Protein AF-A0A8T8I285-F1 (afdb_monomer_lite)

Secondary structure (DSSP, 8-state):
-TTTTT-HHHHHHHHHHHHHHS-TTS-HHHHHHHHHHHHHHHHHTT-HHHHHHHHHHHHHHHTTS-TT---TT----HHHHHHHHHHHH-

Foldseek 3Di:
DCLVVLVLVVQLVVLVVVLVPCDPPHQLQVNLVSLLSNLLSCLSVVNNVSSVVSLVSSLVSQVVHPPPPDPPPDPDHPVNSVVSSVVSND

Radius of gyration: 12.64 Å; chains: 1; bounding box: 32×23×34 Å

Structure (mmCIF, N/CA/C/O backbone):
data_AF-A0A8T8I285-F1
#
_entry.id   AF-A0A8T8I285-F1
#
loop_
_atom_site.group_PDB
_atom_site.id
_atom_site.type_symbol
_atom_site.label_atom_id
_atom_site.label_alt_id
_atom_site.label_comp_id
_atom_site.label_asym_id
_atom_site.label_entity_id
_atom_site.label_seq_id
_atom_site.pdbx_PDB_ins_code
_atom_site.Cartn_x
_atom_site.Cartn_y
_atom_site.Cartn_z
_atom_site.occupancy
_atom_site.B_iso_or_equiv
_atom_site.auth_seq_id
_atom_site.auth_comp_id
_atom_site.auth_asym_id
_atom_site.auth_atom_id
_atom_site.pdbx_PDB_model_num
ATOM 1 N N . MET A 1 1 ? -2.993 -12.244 7.743 1.00 51.41 1 MET A N 1
ATOM 2 C CA . MET A 1 1 ? -2.169 -11.009 7.651 1.00 51.41 1 MET A CA 1
ATOM 3 C C . MET A 1 1 ? -2.207 -10.294 9.004 1.00 51.41 1 MET A C 1
ATOM 5 O O . MET A 1 1 ? -3.133 -10.568 9.749 1.00 51.41 1 MET A O 1
ATOM 9 N N . LEU A 1 2 ? -1.263 -9.416 9.379 1.00 57.78 2 LEU A N 1
ATOM 10 C CA . LEU A 1 2 ? -1.379 -8.652 10.648 1.00 57.78 2 LEU A CA 1
ATOM 11 C C . LEU A 1 2 ? -2.685 -7.833 10.726 1.00 57.78 2 LEU A C 1
ATOM 13 O O . LEU A 1 2 ? -3.256 -7.673 11.799 1.00 57.78 2 LEU A O 1
ATOM 17 N N . LEU A 1 3 ? -3.213 -7.447 9.560 1.00 58.78 3 LEU A N 1
ATOM 18 C CA . LEU A 1 3 ? -4.544 -6.860 9.395 1.00 58.78 3 LEU A CA 1
ATOM 19 C C . LEU A 1 3 ? -5.695 -7.815 9.785 1.00 58.78 3 LEU A C 1
ATOM 21 O O . LEU A 1 3 ? -6.686 -7.354 10.336 1.00 58.78 3 LEU A O 1
ATOM 25 N N . ASP A 1 4 ? -5.558 -9.136 9.590 1.00 59.16 4 ASP A N 1
ATOM 26 C CA . ASP A 1 4 ? -6.593 -10.128 9.963 1.00 59.16 4 ASP A CA 1
ATOM 27 C C . ASP A 1 4 ? -6.703 -10.340 11.474 1.00 59.16 4 ASP A C 1
ATOM 29 O O . ASP A 1 4 ? -7.748 -10.760 11.963 1.00 59.16 4 ASP A O 1
ATOM 33 N N . ILE A 1 5 ? -5.620 -10.095 12.221 1.00 63.62 5 ILE A N 1
ATOM 34 C CA . ILE A 1 5 ? -5.616 -10.225 13.686 1.00 63.62 5 ILE A CA 1
ATOM 35 C C . ILE A 1 5 ? -5.910 -8.894 14.395 1.00 63.62 5 ILE A C 1
ATOM 37 O O . ILE A 1 5 ? -5.854 -8.837 15.620 1.00 63.62 5 ILE A O 1
ATOM 41 N N . GLY A 1 6 ? -6.256 -7.841 13.640 1.00 63.66 6 GLY A N 1
ATOM 42 C CA . GLY A 1 6 ? -6.679 -6.542 14.172 1.00 63.66 6 GLY A CA 1
ATOM 43 C C . GLY A 1 6 ? -5.555 -5.667 14.733 1.00 63.66 6 GLY A C 1
ATOM 44 O O . GLY A 1 6 ? -5.838 -4.604 15.278 1.00 63.66 6 GLY A O 1
ATOM 45 N N . ASP A 1 7 ? -4.290 -6.072 14.592 1.00 81.19 7 ASP A N 1
ATOM 46 C CA . ASP A 1 7 ? -3.140 -5.274 15.026 1.00 81.19 7 ASP A CA 1
ATOM 47 C C . ASP A 1 7 ? -2.687 -4.329 13.903 1.00 81.19 7 ASP A C 1
ATOM 49 O O . ASP A 1 7 ? -1.650 -4.494 13.248 1.00 81.19 7 ASP A O 1
ATOM 53 N N . THR A 1 8 ? -3.545 -3.346 13.635 1.00 84.44 8 THR A N 1
ATOM 54 C CA . THR A 1 8 ? -3.361 -2.360 12.566 1.00 84.44 8 THR A CA 1
ATOM 55 C C . THR A 1 8 ? -2.185 -1.429 12.842 1.00 84.44 8 THR A C 1
ATOM 57 O O . THR A 1 8 ? -1.521 -0.999 11.902 1.00 84.44 8 THR A O 1
ATOM 60 N N . ALA A 1 9 ? -1.870 -1.168 14.113 1.00 84.50 9 ALA A N 1
ATOM 61 C CA . ALA A 1 9 ? -0.737 -0.338 14.509 1.00 84.50 9 ALA A CA 1
ATOM 62 C C . ALA A 1 9 ? 0.599 -1.001 14.138 1.00 84.50 9 ALA A C 1
ATOM 64 O O . ALA A 1 9 ? 1.417 -0.387 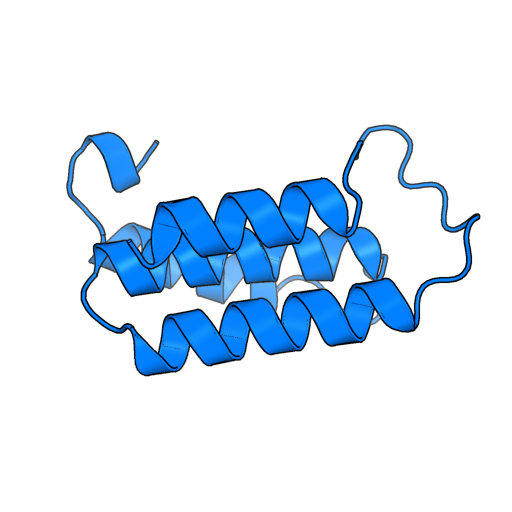13.448 1.00 84.50 9 ALA A O 1
ATOM 65 N N . SER A 1 10 ? 0.783 -2.278 14.488 1.00 85.19 10 SER A N 1
ATOM 66 C CA . SER A 1 10 ? 1.969 -3.041 14.074 1.00 85.19 10 SER A CA 1
ATOM 67 C C . SER A 1 10 ? 2.037 -3.210 12.553 1.00 85.19 10 SER A C 1
ATOM 69 O O . SER A 1 10 ? 3.121 -3.200 11.967 1.00 85.19 10 SER A O 1
ATOM 71 N N . ALA A 1 11 ? 0.886 -3.330 11.879 1.00 87.12 11 ALA A N 1
ATOM 72 C CA . ALA A 1 11 ? 0.843 -3.379 10.419 1.00 87.12 11 ALA A CA 1
ATOM 73 C C . ALA A 1 11 ? 1.353 -2.074 9.780 1.00 87.12 11 ALA A C 1
ATOM 75 O O . ALA A 1 11 ? 2.132 -2.129 8.825 1.00 87.12 11 ALA A O 1
ATOM 76 N N . VAL A 1 12 ? 0.967 -0.911 10.317 1.00 89.56 12 VAL A N 1
ATOM 77 C CA . VAL A 1 12 ? 1.471 0.400 9.872 1.00 89.56 12 VAL A CA 1
ATOM 78 C C . VAL A 1 12 ? 2.977 0.510 10.105 1.00 89.56 12 VAL A C 1
ATOM 80 O O . VAL A 1 12 ? 3.699 0.933 9.201 1.00 89.56 12 VAL A O 1
ATOM 83 N N . GLU A 1 13 ? 3.468 0.086 11.271 1.00 89.44 13 GLU A N 1
ATOM 84 C CA . GLU A 1 13 ? 4.896 0.140 11.601 1.00 89.44 13 GLU A CA 1
ATOM 85 C C . GLU A 1 13 ? 5.737 -0.723 10.649 1.00 89.44 13 GLU A C 1
ATOM 87 O O . GLU A 1 13 ? 6.688 -0.229 10.039 1.00 89.44 13 GLU A O 1
ATOM 92 N N . LEU A 1 14 ? 5.365 -1.991 10.452 1.00 88.88 14 LEU A N 1
ATOM 93 C CA . LEU A 1 14 ? 6.123 -2.909 9.596 1.00 88.88 14 LEU A CA 1
ATOM 94 C C . LEU A 1 14 ? 6.100 -2.496 8.125 1.00 88.88 14 LEU A C 1
ATOM 96 O O . LEU A 1 14 ? 7.123 -2.576 7.444 1.00 88.88 14 LEU A O 1
ATOM 100 N N . THR A 1 15 ? 4.948 -2.049 7.624 1.00 89.81 15 THR A N 1
ATOM 101 C CA . THR A 1 15 ? 4.837 -1.582 6.234 1.00 89.81 15 THR A CA 1
ATOM 102 C C . THR A 1 15 ? 5.591 -0.270 6.024 1.00 89.81 15 THR A C 1
ATOM 104 O O . THR A 1 15 ? 6.256 -0.106 4.999 1.00 89.81 15 THR A O 1
ATOM 107 N N . GLY A 1 16 ? 5.573 0.628 7.013 1.00 89.44 16 GLY A N 1
ATOM 108 C CA . GLY A 1 16 ? 6.370 1.852 7.010 1.00 89.44 16 GLY A CA 1
ATOM 109 C C . GLY A 1 16 ? 7.871 1.558 7.023 1.00 89.44 16 GLY A C 1
ATOM 110 O O . GLY A 1 16 ? 8.619 2.128 6.225 1.00 89.44 16 GLY A O 1
ATOM 111 N N . TYR A 1 17 ? 8.307 0.608 7.855 1.00 89.06 17 TYR A N 1
ATOM 112 C CA . TYR A 1 17 ? 9.692 0.141 7.883 1.00 89.06 17 TYR A CA 1
ATOM 113 C C . TYR A 1 17 ? 10.106 -0.461 6.538 1.00 89.06 17 TYR A C 1
ATOM 115 O O . TYR A 1 17 ? 11.131 -0.069 5.990 1.00 89.06 17 TYR A O 1
ATOM 123 N N . ALA A 1 18 ? 9.286 -1.335 5.947 1.00 88.31 18 ALA A N 1
ATOM 124 C CA . ALA A 1 18 ? 9.564 -1.922 4.637 1.00 88.31 18 ALA A CA 1
ATOM 125 C C . ALA A 1 18 ? 9.710 -0.855 3.536 1.00 88.31 18 ALA A C 1
ATOM 127 O O . ALA A 1 18 ? 10.640 -0.930 2.732 1.00 88.31 18 ALA A O 1
ATOM 128 N N . CYS A 1 19 ? 8.853 0.175 3.536 1.00 87.81 19 CYS A N 1
ATOM 129 C CA . CYS A 1 19 ? 8.977 1.316 2.622 1.00 87.81 19 CYS A CA 1
ATOM 130 C C . CYS A 1 19 ? 10.271 2.115 2.851 1.00 87.81 19 CYS A C 1
ATOM 132 O O . CYS A 1 19 ? 10.870 2.598 1.893 1.00 87.81 19 CYS A O 1
ATOM 134 N N . GLY A 1 20 ? 10.703 2.273 4.107 1.00 87.19 20 GLY A N 1
ATOM 135 C CA . GLY A 1 20 ? 11.933 2.990 4.459 1.00 87.19 20 GLY A CA 1
ATOM 136 C C . GLY A 1 20 ? 13.216 2.201 4.181 1.00 87.19 20 GLY A C 1
ATOM 137 O O . GLY A 1 20 ? 14.235 2.788 3.821 1.00 87.19 20 GLY A O 1
ATOM 138 N N . SER A 1 21 ? 13.172 0.876 4.328 1.00 85.81 21 SER A N 1
ATOM 139 C CA . SER A 1 21 ? 14.293 -0.033 4.067 1.00 85.81 21 SER A CA 1
ATOM 140 C C . SER A 1 21 ? 14.475 -0.353 2.589 1.00 85.81 21 SER A C 1
ATOM 142 O O . SER A 1 21 ? 15.576 -0.728 2.184 1.00 85.81 21 SER A O 1
ATOM 144 N N . ALA A 1 22 ? 13.426 -0.206 1.778 1.00 81.50 22 ALA A N 1
ATOM 145 C CA . ALA A 1 22 ? 13.531 -0.293 0.333 1.00 81.50 22 ALA A CA 1
ATOM 146 C C . ALA A 1 22 ? 14.424 0.858 -0.171 1.00 81.50 22 ALA A C 1
ATOM 148 O O . ALA A 1 22 ? 14.023 2.018 -0.263 1.00 81.50 22 ALA A O 1
ATOM 149 N N . GLY A 1 23 ? 15.693 0.535 -0.430 1.00 70.38 23 GLY A N 1
ATOM 150 C CA . GLY A 1 23 ? 16.709 1.497 -0.847 1.00 70.38 23 GLY A CA 1
ATOM 151 C C . GLY A 1 23 ? 16.400 2.136 -2.203 1.00 70.38 23 GLY A C 1
ATOM 152 O O . GLY A 1 23 ? 15.525 1.681 -2.939 1.00 70.38 23 GLY A O 1
ATOM 153 N N . LYS A 1 24 ? 17.172 3.170 -2.566 1.00 68.75 24 LYS A N 1
ATOM 154 C CA . LYS A 1 24 ? 17.009 3.937 -3.820 1.00 68.75 24 LYS A CA 1
ATOM 155 C C . LYS A 1 24 ? 17.111 3.098 -5.104 1.00 68.75 24 LYS A C 1
ATOM 157 O O . LYS A 1 24 ? 16.675 3.567 -6.145 1.00 68.75 24 LYS A O 1
ATOM 162 N N . GLU A 1 25 ? 17.691 1.903 -5.025 1.00 69.69 25 GLU A N 1
ATOM 163 C CA . GLU A 1 25 ? 17.849 0.962 -6.144 1.00 69.69 25 GLU A CA 1
ATOM 164 C C . GLU A 1 25 ? 16.682 -0.030 -6.269 1.00 69.69 25 GLU A C 1
ATOM 166 O O . GLU A 1 25 ? 16.685 -0.881 -7.154 1.00 69.69 25 GLU A O 1
ATOM 171 N N . SER A 1 26 ? 15.683 0.049 -5.383 1.00 76.75 26 SER A N 1
ATOM 172 C CA . SER A 1 26 ? 14.507 -0.817 -5.467 1.00 76.75 26 SER A CA 1
ATOM 173 C C . SER A 1 26 ? 13.707 -0.484 -6.731 1.00 76.75 26 SER A C 1
ATOM 175 O O . SER A 1 26 ? 13.459 0.702 -6.970 1.00 76.75 26 SER A O 1
ATOM 177 N N . PRO A 1 27 ? 13.241 -1.491 -7.495 1.00 84.06 27 PRO A N 1
ATOM 178 C CA . PRO A 1 27 ? 12.399 -1.258 -8.663 1.00 84.06 27 PRO A CA 1
ATOM 179 C C . PRO A 1 27 ? 11.197 -0.385 -8.307 1.00 84.06 27 PRO A C 1
ATOM 181 O O . PRO A 1 27 ? 10.560 -0.590 -7.263 1.00 84.06 27 PRO A O 1
ATOM 184 N N . ALA A 1 28 ? 10.855 0.568 -9.175 1.00 84.81 28 ALA A N 1
ATOM 185 C CA . ALA A 1 28 ? 9.772 1.514 -8.899 1.00 84.81 28 ALA A CA 1
ATOM 186 C C . ALA A 1 28 ? 8.439 0.785 -8.666 1.00 84.81 28 ALA A C 1
ATOM 188 O O . ALA A 1 28 ? 7.638 1.199 -7.824 1.00 84.81 28 ALA A O 1
ATOM 189 N N . LEU A 1 29 ? 8.243 -0.344 -9.355 1.00 86.38 29 LEU A N 1
ATOM 190 C CA . LEU A 1 29 ? 7.076 -1.204 -9.197 1.00 86.38 29 LEU A CA 1
ATOM 191 C C . LEU A 1 29 ? 6.994 -1.862 -7.808 1.00 86.38 29 LEU A C 1
ATOM 193 O O . LEU A 1 29 ? 5.917 -1.903 -7.214 1.00 86.38 29 LEU A O 1
ATOM 197 N N . LEU A 1 30 ? 8.124 -2.322 -7.258 1.00 86.44 30 LEU A N 1
ATOM 198 C CA . LEU A 1 30 ? 8.177 -2.897 -5.909 1.00 86.44 30 LEU A CA 1
ATOM 199 C C . LEU A 1 30 ? 7.871 -1.832 -4.851 1.00 86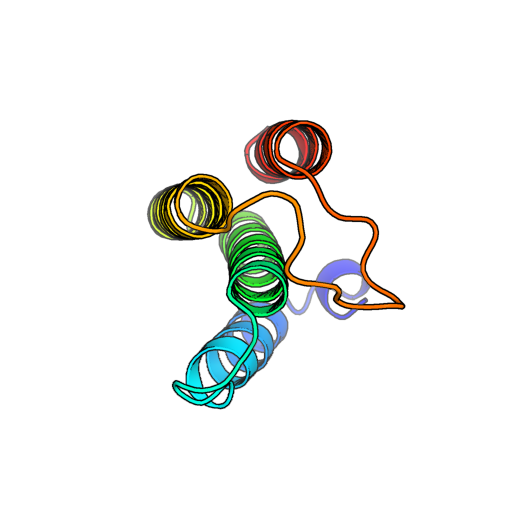.44 30 LEU A C 1
ATOM 201 O O . LEU A 1 30 ? 7.096 -2.077 -3.929 1.00 86.44 30 LEU A O 1
ATOM 205 N N . MET A 1 31 ? 8.436 -0.634 -5.010 1.00 90.00 31 MET A N 1
ATOM 206 C CA . MET A 1 31 ? 8.153 0.482 -4.109 1.00 90.00 31 MET A CA 1
ATOM 207 C C . MET A 1 31 ? 6.678 0.904 -4.173 1.00 90.00 31 MET A C 1
ATOM 209 O O . MET A 1 31 ? 6.067 1.165 -3.139 1.00 90.00 31 MET A O 1
ATOM 213 N N . ALA A 1 32 ? 6.079 0.934 -5.367 1.00 90.62 32 ALA A N 1
ATOM 214 C CA . ALA A 1 32 ? 4.654 1.213 -5.519 1.00 90.62 32 ALA A CA 1
ATOM 215 C C . ALA A 1 32 ? 3.781 0.172 -4.801 1.00 90.62 32 ALA A C 1
ATOM 217 O O . ALA A 1 32 ? 2.814 0.537 -4.134 1.00 90.62 32 ALA A O 1
ATOM 218 N N . TRP A 1 33 ? 4.143 -1.108 -4.891 1.00 90.75 33 TRP A N 1
ATOM 219 C CA . TRP A 1 33 ? 3.440 -2.183 -4.192 1.00 90.75 33 TRP A CA 1
ATOM 220 C C . TRP A 1 33 ? 3.556 -2.064 -2.663 1.00 90.75 33 TRP A C 1
ATOM 222 O O . TRP A 1 33 ? 2.550 -2.166 -1.961 1.00 90.75 33 TRP A O 1
ATOM 232 N N . LEU A 1 34 ? 4.752 -1.767 -2.141 1.00 91.81 34 LEU A N 1
ATOM 233 C CA . LEU A 1 34 ? 4.970 -1.546 -0.705 1.00 91.81 34 LEU A CA 1
ATOM 234 C C . LEU A 1 34 ? 4.166 -0.350 -0.175 1.00 91.81 34 LEU A C 1
ATOM 236 O O . LEU A 1 34 ? 3.522 -0.453 0.869 1.00 91.81 34 LEU A O 1
ATOM 240 N N . LEU A 1 35 ? 4.157 0.764 -0.914 1.00 92.94 35 LEU A N 1
ATOM 241 C CA . LEU A 1 35 ? 3.381 1.953 -0.555 1.00 92.94 35 LEU A CA 1
ATOM 242 C C . LEU A 1 35 ? 1.874 1.686 -0.553 1.00 92.94 35 LEU A C 1
ATOM 244 O O . LEU A 1 35 ? 1.173 2.198 0.316 1.00 92.94 35 LEU A O 1
ATOM 248 N N . ALA A 1 36 ? 1.376 0.874 -1.487 1.00 92.50 36 ALA A N 1
ATOM 249 C CA . ALA A 1 36 ? -0.027 0.476 -1.512 1.00 92.50 36 ALA A CA 1
ATOM 250 C C . ALA A 1 36 ? -0.403 -0.372 -0.281 1.00 92.50 36 ALA A C 1
ATOM 252 O O . ALA A 1 36 ? -1.412 -0.091 0.365 1.00 92.50 36 ALA A O 1
ATOM 253 N N . GLY A 1 37 ? 0.452 -1.323 0.116 1.00 91.31 37 GLY A N 1
ATOM 254 C CA . GLY A 1 37 ? 0.263 -2.099 1.349 1.00 91.31 37 GLY A CA 1
ATOM 255 C C . GLY A 1 37 ? 0.330 -1.246 2.621 1.00 91.31 37 GLY A C 1
ATOM 256 O O . GLY A 1 37 ? -0.441 -1.459 3.555 1.00 91.31 37 GLY A O 1
ATOM 257 N N . HIS A 1 38 ? 1.198 -0.232 2.648 1.00 93.19 38 HIS A N 1
ATOM 258 C CA . HIS A 1 38 ? 1.223 0.746 3.737 1.00 93.19 38 HIS A CA 1
ATOM 259 C C . HIS A 1 38 ? -0.056 1.592 3.784 1.00 93.19 38 HIS A C 1
ATOM 261 O O . HIS A 1 38 ? -0.616 1.809 4.857 1.00 93.19 38 HIS A O 1
ATOM 267 N N . GLY A 1 39 ? -0.560 2.018 2.622 1.00 93.06 39 GLY A N 1
ATOM 268 C CA . GLY A 1 39 ? -1.832 2.727 2.505 1.00 93.06 39 GLY A CA 1
ATOM 269 C C . GLY A 1 39 ? -3.014 1.911 3.031 1.00 93.06 39 GLY A C 1
ATOM 270 O O . GLY A 1 39 ? -3.852 2.451 3.752 1.00 93.06 39 GLY A O 1
ATOM 271 N N . GLU A 1 40 ? -3.067 0.612 2.736 1.00 91.75 40 GLU A N 1
ATOM 272 C CA . GLU A 1 40 ? -4.077 -0.293 3.298 1.00 91.75 40 GLU A CA 1
ATOM 273 C C . GLU A 1 40 ? -3.981 -0.385 4.827 1.00 91.75 40 GLU A C 1
ATOM 275 O O . GLU A 1 40 ? -4.993 -0.249 5.515 1.00 91.75 40 GLU A O 1
ATOM 280 N N . ALA A 1 41 ? -2.771 -0.540 5.373 1.00 91.06 41 ALA A N 1
ATOM 281 C CA . ALA A 1 41 ? -2.574 -0.591 6.820 1.00 91.06 41 ALA A CA 1
ATOM 282 C C . ALA A 1 41 ? -2.995 0.714 7.517 1.00 91.06 41 ALA A C 1
ATOM 284 O O . ALA A 1 41 ? -3.645 0.672 8.561 1.00 91.06 41 ALA A O 1
ATOM 285 N N . LEU A 1 42 ? -2.684 1.870 6.920 1.00 92.38 42 LEU A N 1
ATOM 286 C CA . LEU A 1 42 ? -3.109 3.182 7.418 1.00 92.38 42 LEU A CA 1
ATOM 287 C C . LEU A 1 42 ? -4.632 3.332 7.406 1.00 92.38 42 LEU A C 1
ATOM 289 O O . LEU A 1 42 ? -5.203 3.799 8.390 1.00 92.38 42 LEU A O 1
ATOM 293 N N . ALA A 1 43 ? -5.296 2.884 6.335 1.00 91.88 43 ALA A N 1
ATOM 294 C CA . ALA A 1 43 ? -6.754 2.911 6.256 1.00 91.88 43 ALA A CA 1
ATOM 295 C C . ALA A 1 43 ? -7.397 2.027 7.331 1.00 91.88 43 ALA A C 1
ATOM 297 O O . ALA A 1 43 ? -8.316 2.474 8.018 1.00 91.88 43 ALA A O 1
ATOM 298 N N . ALA A 1 44 ? -6.873 0.812 7.527 1.00 89.31 44 ALA A N 1
ATOM 299 C CA . ALA A 1 44 ? -7.325 -0.093 8.580 1.00 89.31 44 ALA A CA 1
ATOM 300 C C . ALA A 1 44 ? -7.102 0.497 9.986 1.00 89.31 44 ALA A C 1
ATOM 302 O O . ALA A 1 44 ? -7.922 0.293 10.877 1.00 89.31 44 ALA A O 1
ATOM 303 N N . ASN A 1 45 ? -6.034 1.278 10.173 1.00 91.12 45 ASN A N 1
ATOM 304 C CA . ASN A 1 45 ? -5.741 1.992 11.416 1.00 91.12 45 ASN A CA 1
ATOM 305 C C . ASN A 1 45 ? -6.542 3.304 11.591 1.00 91.12 45 ASN A C 1
ATOM 307 O O . ASN A 1 45 ? -6.370 4.001 12.589 1.00 91.12 45 ASN A O 1
ATOM 311 N N . GLY A 1 46 ? -7.407 3.661 10.634 1.00 91.44 46 GLY A N 1
ATOM 312 C CA . GLY A 1 46 ? -8.266 4.849 10.680 1.00 91.44 46 GLY A CA 1
ATOM 313 C C . GLY A 1 46 ? -7.649 6.136 10.118 1.00 91.44 46 GLY A C 1
ATOM 314 O O . GLY A 1 46 ? -8.338 7.155 10.058 1.00 91.44 46 GLY A O 1
ATOM 315 N N . ASP A 1 47 ? -6.397 6.110 9.654 1.00 92.25 47 ASP A N 1
ATOM 316 C CA . ASP A 1 47 ? -5.718 7.271 9.067 1.00 92.25 47 ASP A CA 1
ATOM 317 C C . ASP A 1 47 ? -5.953 7.337 7.549 1.00 92.25 47 ASP A C 1
ATOM 319 O O . ASP A 1 47 ? -5.115 6.970 6.716 1.00 92.25 47 ASP A O 1
ATOM 323 N N . ARG A 1 48 ? -7.162 7.774 7.181 1.00 92.75 48 ARG A N 1
ATOM 324 C CA . ARG A 1 48 ? -7.601 7.858 5.779 1.00 92.75 48 ARG A CA 1
ATOM 325 C C . ARG A 1 48 ? -6.789 8.862 4.957 1.00 92.75 48 ARG A C 1
ATOM 327 O O . ARG A 1 48 ? -6.561 8.616 3.773 1.00 92.75 48 ARG A O 1
ATOM 334 N N . ASP A 1 49 ? -6.330 9.953 5.565 1.00 94.19 49 ASP A N 1
ATOM 335 C CA . ASP A 1 49 ? -5.569 10.990 4.864 1.00 94.19 49 ASP A CA 1
ATOM 336 C C . ASP A 1 49 ? -4.155 10.507 4.530 1.00 94.19 49 ASP A C 1
ATOM 338 O O . ASP A 1 49 ? -3.694 10.679 3.395 1.00 94.19 49 ASP A O 1
ATOM 342 N N . ALA A 1 50 ? -3.470 9.860 5.480 1.00 92.88 50 ALA A N 1
ATOM 343 C CA . ALA A 1 50 ? -2.168 9.255 5.215 1.00 92.88 50 ALA A CA 1
ATOM 344 C C . ALA A 1 50 ? -2.289 8.080 4.232 1.00 92.88 50 ALA A C 1
ATOM 346 O O . ALA A 1 50 ? -1.440 7.918 3.351 1.00 92.88 50 ALA A O 1
ATOM 347 N N . SER A 1 51 ? -3.369 7.296 4.331 1.00 94.56 51 SER A N 1
ATOM 348 C CA . SER A 1 51 ? -3.667 6.226 3.378 1.00 94.56 51 SER A CA 1
ATOM 349 C C . SER A 1 51 ? -3.797 6.752 1.947 1.00 94.56 51 SER A C 1
ATOM 351 O O . SER A 1 51 ? -3.114 6.265 1.042 1.00 94.56 51 SER A O 1
ATOM 353 N N . ALA A 1 52 ? -4.611 7.793 1.735 1.00 93.62 52 ALA A N 1
ATOM 354 C CA . ALA A 1 52 ? -4.788 8.405 0.421 1.00 93.62 52 ALA A CA 1
ATOM 355 C C . ALA A 1 52 ? -3.453 8.898 -0.160 1.00 93.62 52 ALA A C 1
ATOM 357 O O . ALA A 1 52 ? -3.131 8.588 -1.308 1.00 93.62 52 ALA A O 1
ATOM 358 N N . GLN A 1 53 ? -2.633 9.569 0.655 1.00 95.25 53 GLN A N 1
ATOM 359 C CA . GLN A 1 53 ? -1.302 10.027 0.248 1.00 95.25 53 GLN A CA 1
ATOM 360 C C . GLN A 1 53 ? -0.365 8.872 -0.132 1.00 95.25 53 GLN A C 1
ATOM 362 O O . GLN A 1 53 ? 0.409 8.993 -1.085 1.00 95.25 53 GLN A O 1
ATOM 367 N N . ALA A 1 54 ? -0.413 7.749 0.588 1.00 93.62 54 ALA A N 1
ATOM 368 C CA . ALA A 1 54 ? 0.391 6.571 0.271 1.00 93.62 54 ALA A CA 1
ATOM 369 C C . ALA A 1 54 ? 0.001 5.971 -1.093 1.00 93.62 54 ALA A C 1
ATOM 371 O O . ALA A 1 54 ? 0.880 5.705 -1.919 1.00 93.62 54 ALA A O 1
ATOM 372 N N . PHE A 1 55 ? -1.302 5.849 -1.373 1.00 92.19 55 PHE A N 1
ATOM 373 C CA . PHE A 1 55 ? -1.802 5.391 -2.673 1.00 92.19 55 PHE A CA 1
ATOM 374 C C . PHE A 1 55 ? -1.450 6.352 -3.819 1.00 92.19 55 PHE A C 1
ATOM 376 O O . PHE A 1 55 ? -1.051 5.899 -4.894 1.00 92.19 55 PHE A O 1
ATOM 383 N N . ASP A 1 56 ? -1.525 7.665 -3.595 1.00 93.81 56 ASP A N 1
ATOM 384 C CA . ASP A 1 56 ? -1.156 8.662 -4.607 1.00 93.81 56 ASP A CA 1
ATOM 385 C C . ASP A 1 56 ? 0.346 8.595 -4.938 1.00 93.81 56 ASP A C 1
ATOM 387 O O . ASP A 1 56 ? 0.748 8.667 -6.105 1.00 93.81 56 ASP A O 1
ATOM 391 N N . ARG A 1 57 ? 1.196 8.375 -3.924 1.00 92.62 57 ARG A N 1
ATOM 392 C CA . ARG A 1 57 ? 2.637 8.143 -4.119 1.00 92.62 57 ARG A CA 1
ATOM 393 C C . ARG A 1 57 ? 2.902 6.853 -4.893 1.00 92.62 57 ARG A C 1
ATOM 395 O O . ARG A 1 57 ? 3.736 6.873 -5.799 1.00 92.62 57 ARG A O 1
ATOM 402 N N . ALA A 1 58 ? 2.198 5.765 -4.573 1.00 91.25 58 ALA A N 1
ATOM 403 C CA . ALA A 1 58 ? 2.301 4.504 -5.306 1.00 91.25 58 ALA A CA 1
ATOM 404 C C . ALA A 1 58 ? 1.962 4.699 -6.793 1.00 91.25 58 AL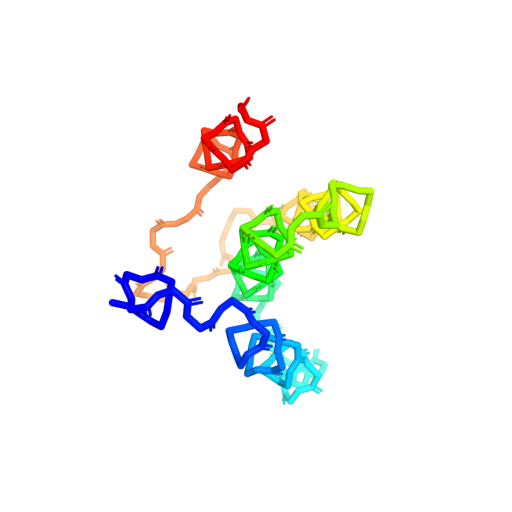A A C 1
ATOM 406 O O . ALA A 1 58 ? 2.745 4.313 -7.662 1.00 91.25 58 ALA A O 1
ATOM 407 N N . LEU A 1 59 ? 0.858 5.390 -7.093 1.00 90.56 59 LEU A N 1
ATOM 408 C CA . LEU A 1 59 ? 0.438 5.679 -8.465 1.00 90.56 59 LEU A CA 1
ATOM 409 C C . LEU A 1 59 ? 1.474 6.528 -9.213 1.00 90.56 59 LEU A C 1
ATOM 411 O O . LEU A 1 59 ? 1.818 6.233 -10.360 1.00 90.56 59 LEU A O 1
ATOM 415 N N . GLY A 1 60 ? 2.019 7.550 -8.549 1.00 90.06 60 GLY A N 1
ATOM 416 C CA . GLY A 1 60 ? 3.060 8.407 -9.111 1.00 90.06 60 GLY A CA 1
ATOM 417 C C . GLY A 1 60 ? 4.357 7.664 -9.451 1.00 90.06 60 GLY A C 1
ATOM 418 O O . GLY A 1 60 ? 5.042 8.058 -10.396 1.00 90.06 60 GLY A O 1
ATOM 419 N N . LEU A 1 61 ? 4.698 6.597 -8.720 1.00 87.00 61 LEU A N 1
ATOM 420 C CA . LEU A 1 61 ? 5.841 5.735 -9.042 1.00 87.00 61 LEU A CA 1
ATOM 421 C C . LEU A 1 61 ? 5.546 4.815 -10.226 1.00 87.00 61 LEU A C 1
ATOM 423 O O . LEU A 1 61 ? 6.376 4.708 -11.125 1.00 87.00 61 LEU A O 1
ATOM 427 N N . MET A 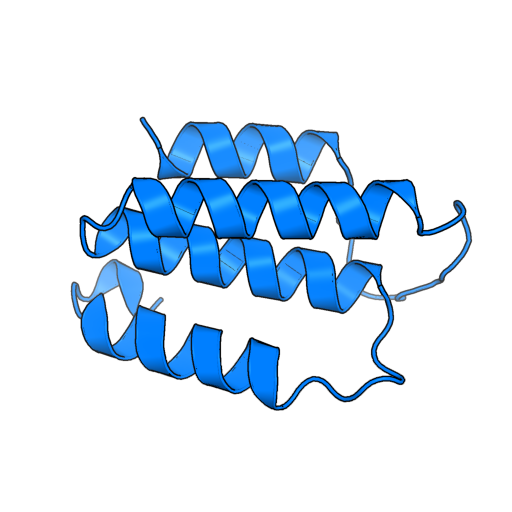1 62 ? 4.351 4.221 -10.281 1.00 82.81 62 MET A N 1
ATOM 428 C CA . MET A 1 62 ? 3.956 3.364 -11.406 1.00 82.81 62 MET A CA 1
ATOM 429 C C . MET A 1 62 ? 3.891 4.131 -12.725 1.00 82.81 62 MET A C 1
ATOM 431 O O . MET A 1 62 ? 4.314 3.6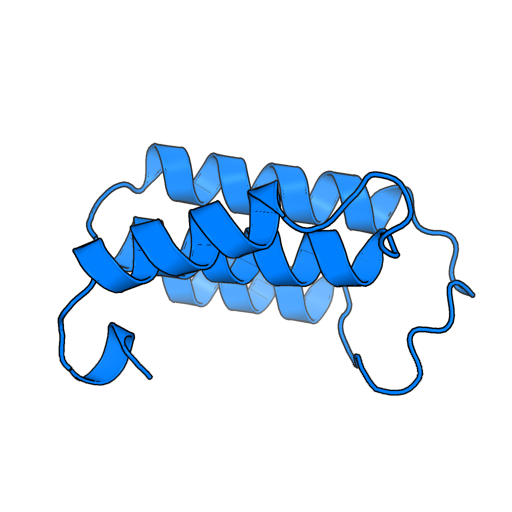16 -13.751 1.00 82.81 62 MET A O 1
ATOM 435 N N . ALA A 1 63 ? 3.405 5.375 -12.712 1.00 82.44 63 ALA A N 1
ATOM 436 C CA . ALA A 1 63 ? 3.348 6.215 -13.909 1.00 82.44 63 ALA A CA 1
ATOM 437 C C . ALA A 1 63 ? 4.737 6.585 -14.465 1.00 82.44 63 ALA A C 1
ATOM 439 O O . ALA A 1 63 ? 4.861 6.925 -15.639 1.00 82.44 63 ALA A O 1
ATOM 440 N N . LYS A 1 64 ? 5.780 6.537 -13.626 1.00 79.06 64 LYS A N 1
ATOM 441 C CA . LYS A 1 64 ? 7.172 6.827 -14.005 1.00 79.06 64 LYS A CA 1
ATOM 442 C C . LYS A 1 64 ? 7.957 5.578 -14.407 1.00 79.06 64 LYS A C 1
ATOM 444 O O . LYS A 1 64 ? 9.064 5.714 -14.919 1.00 79.06 64 LYS A O 1
ATOM 449 N N . CYS A 1 65 ? 7.402 4.393 -14.171 1.00 70.81 65 CYS A N 1
ATOM 450 C CA . CYS A 1 65 ? 8.009 3.120 -14.517 1.00 70.81 65 CYS A CA 1
ATOM 451 C C . CYS A 1 65 ? 7.642 2.773 -15.975 1.00 70.81 65 CYS A C 1
ATOM 453 O O . CYS A 1 65 ? 6.461 2.559 -16.268 1.00 70.81 65 CYS A O 1
ATOM 455 N N . PRO A 1 66 ? 8.597 2.767 -16.925 1.00 61.81 66 PRO A N 1
ATOM 456 C CA . PRO A 1 66 ? 8.316 2.339 -18.290 1.00 61.81 66 PRO A CA 1
ATOM 457 C C . PRO A 1 66 ? 7.920 0.858 -18.300 1.00 61.81 66 PRO A C 1
ATOM 459 O O . PRO A 1 66 ? 8.477 0.056 -17.552 1.00 61.81 66 PRO A O 1
ATOM 462 N N . ALA A 1 67 ? 6.970 0.491 -19.164 1.00 56.44 67 ALA A N 1
ATOM 463 C CA . ALA A 1 67 ? 6.590 -0.902 -19.381 1.00 56.44 67 ALA A CA 1
ATOM 464 C C . ALA A 1 67 ? 7.835 -1.704 -19.809 1.00 56.44 67 ALA A C 1
ATOM 466 O O . ALA A 1 67 ? 8.283 -1.580 -20.948 1.00 56.44 67 ALA A O 1
ATOM 467 N N . GLY A 1 68 ? 8.438 -2.448 -18.877 1.00 53.88 68 GLY A N 1
ATOM 468 C CA . GLY A 1 68 ? 9.705 -3.152 -19.095 1.00 53.88 68 GLY A CA 1
ATOM 469 C C . GLY A 1 68 ? 10.670 -3.197 -17.903 1.00 53.88 68 GLY A C 1
ATOM 470 O O . GLY A 1 68 ? 11.709 -3.841 -18.022 1.00 53.88 68 GLY A O 1
ATOM 471 N N . GLU A 1 69 ? 10.374 -2.557 -16.763 1.00 58.50 69 GLU A N 1
ATOM 472 C CA . GLU A 1 69 ? 11.092 -2.850 -15.511 1.00 58.50 69 GLU A CA 1
ATOM 473 C C . GLU A 1 69 ? 10.615 -4.217 -14.983 1.00 58.50 69 GLU A C 1
ATOM 475 O O . GLU A 1 69 ? 9.642 -4.320 -14.236 1.00 58.50 69 GLU A O 1
ATOM 480 N N . ASP A 1 70 ? 11.252 -5.284 -15.471 1.00 56.72 70 ASP A N 1
ATOM 481 C CA . ASP A 1 70 ? 10.906 -6.662 -15.127 1.00 56.72 70 ASP A CA 1
ATOM 482 C C . ASP A 1 70 ? 11.171 -6.911 -13.638 1.00 56.72 70 ASP A C 1
ATOM 484 O O . ASP A 1 70 ? 12.307 -7.085 -13.191 1.00 56.72 70 ASP A O 1
ATOM 488 N N . VAL A 1 71 ? 10.094 -6.965 -12.858 1.00 64.38 71 VAL A N 1
ATOM 489 C CA . VAL A 1 71 ? 10.094 -7.599 -11.543 1.00 64.38 71 VAL A CA 1
ATOM 490 C C . VAL A 1 71 ? 9.466 -8.979 -11.747 1.00 64.38 71 VAL A C 1
ATOM 492 O O . VAL A 1 71 ? 8.239 -9.083 -11.708 1.00 64.38 71 VAL A O 1
ATOM 495 N N . PRO A 1 72 ? 10.258 -10.047 -11.980 1.00 62.62 72 PRO A N 1
ATOM 496 C CA . PRO A 1 72 ? 9.777 -11.332 -12.516 1.00 62.62 72 PRO A CA 1
ATOM 497 C C . PRO A 1 72 ? 8.763 -12.101 -11.644 1.00 62.62 72 PRO A C 1
ATOM 499 O O . PRO A 1 72 ? 8.350 -13.198 -12.004 1.00 62.62 72 PRO A O 1
ATOM 502 N N . TYR A 1 73 ? 8.323 -11.534 -10.521 1.00 67.50 73 TYR A N 1
ATOM 503 C CA . TYR A 1 73 ? 7.354 -12.131 -9.602 1.00 67.50 73 TYR A CA 1
ATOM 504 C C . TYR A 1 73 ? 6.247 -11.164 -9.153 1.00 67.50 73 TYR A C 1
ATOM 506 O O . TYR A 1 73 ? 5.440 -11.524 -8.299 1.00 67.50 73 TYR A O 1
ATOM 514 N N . LEU A 1 74 ? 6.188 -9.945 -9.706 1.00 71.38 74 LEU A N 1
ATOM 515 C CA . LEU A 1 74 ? 5.229 -8.921 -9.294 1.00 71.38 74 LEU A CA 1
ATOM 516 C C . LEU A 1 74 ? 4.259 -8.600 -10.436 1.00 71.38 74 LEU A C 1
ATOM 518 O O . LEU A 1 74 ? 4.511 -7.734 -11.270 1.00 71.38 74 LEU A O 1
ATOM 522 N N . VAL A 1 75 ? 3.120 -9.296 -10.451 1.00 73.06 75 VAL A N 1
ATOM 523 C CA . VAL A 1 75 ? 1.988 -8.963 -11.328 1.00 73.06 75 VAL A CA 1
ATOM 524 C C . VAL A 1 75 ? 1.212 -7.819 -10.681 1.00 73.06 75 VAL A C 1
ATOM 526 O O . VAL A 1 75 ? 0.273 -8.033 -9.917 1.00 73.06 75 VAL A O 1
ATOM 529 N N . PHE A 1 76 ? 1.659 -6.594 -10.938 1.00 79.06 76 PHE A N 1
ATOM 530 C CA . PHE A 1 76 ? 1.081 -5.386 -10.362 1.00 79.06 76 PHE A CA 1
ATOM 531 C C . PHE A 1 76 ? 0.974 -4.300 -11.430 1.00 79.06 76 PHE A C 1
ATOM 533 O O . PHE A 1 76 ? 1.949 -3.981 -12.101 1.00 79.06 76 PHE A O 1
ATOM 540 N N . ASP A 1 77 ? -0.221 -3.737 -11.606 1.00 81.50 77 ASP A N 1
ATOM 541 C CA . ASP A 1 77 ? -0.489 -2.681 -12.584 1.00 81.50 77 ASP A CA 1
ATOM 542 C C . ASP A 1 77 ? -1.398 -1.592 -11.985 1.00 81.50 77 ASP A C 1
ATOM 544 O O . ASP A 1 77 ? -1.876 -1.689 -10.850 1.00 81.50 77 ASP A O 1
ATOM 548 N N . GLN A 1 78 ? -1.628 -0.52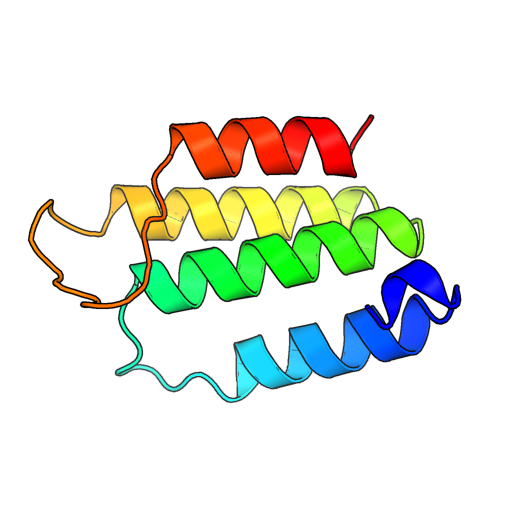1 -12.747 1.00 82.94 78 GLN A N 1
ATOM 549 C CA . GLN A 1 78 ? -2.439 0.609 -12.288 1.00 82.94 78 GLN A CA 1
ATOM 550 C C . GLN A 1 78 ? -3.905 0.222 -12.012 1.00 82.94 78 GLN A C 1
ATOM 552 O O . GLN A 1 78 ? -4.549 0.829 -11.151 1.00 82.94 78 GLN A O 1
ATOM 557 N N . ASN A 1 79 ? -4.438 -0.794 -12.699 1.00 85.06 79 ASN A N 1
ATOM 558 C CA . ASN A 1 79 ? -5.802 -1.277 -12.476 1.00 85.06 79 ASN A CA 1
ATOM 559 C C . ASN A 1 79 ? -5.903 -2.024 -11.143 1.00 85.06 79 ASN A C 1
ATOM 561 O O . ASN A 1 79 ? -6.853 -1.800 -10.387 1.00 85.06 79 ASN A O 1
ATOM 565 N N . HIS A 1 80 ? -4.916 -2.868 -10.831 1.00 85.06 80 HIS A N 1
ATOM 566 C CA . HIS A 1 80 ? -4.796 -3.520 -9.529 1.00 85.06 80 HIS A CA 1
ATOM 567 C C . HIS A 1 80 ? -4.692 -2.484 -8.408 1.00 85.06 80 HIS A C 1
ATOM 569 O O . HIS A 1 80 ? -5.451 -2.563 -7.442 1.00 85.06 80 HIS A O 1
ATOM 575 N N . LEU A 1 81 ? -3.838 -1.466 -8.566 1.00 86.00 81 LEU A N 1
ATOM 576 C CA . LEU A 1 81 ? -3.681 -0.397 -7.576 1.00 86.00 81 LEU A CA 1
ATOM 577 C C . LEU A 1 81 ? -4.987 0.382 -7.345 1.00 86.00 81 LEU A C 1
ATOM 579 O O . LEU A 1 81 ? -5.371 0.632 -6.203 1.00 86.00 81 LEU A O 1
ATOM 583 N N . THR A 1 82 ? -5.700 0.735 -8.416 1.00 87.25 82 THR A N 1
ATOM 584 C CA . THR A 1 82 ? -6.969 1.478 -8.325 1.00 87.25 82 THR A CA 1
ATOM 585 C C . THR A 1 82 ? -8.032 0.683 -7.569 1.00 87.25 82 THR A C 1
ATOM 587 O O . THR A 1 82 ? -8.722 1.227 -6.703 1.00 87.25 82 THR A O 1
ATOM 590 N N . ARG A 1 83 ? -8.143 -0.619 -7.859 1.00 88.44 83 ARG A N 1
ATOM 591 C CA . ARG A 1 83 ? -9.055 -1.523 -7.148 1.00 88.44 83 ARG A CA 1
ATOM 592 C C . ARG A 1 83 ? -8.690 -1.661 -5.675 1.00 88.44 83 ARG A C 1
ATOM 594 O O . ARG A 1 83 ? -9.578 -1.613 -4.829 1.00 88.44 83 ARG A O 1
ATOM 601 N N . TRP A 1 84 ? -7.401 -1.782 -5.375 1.00 89.38 84 TRP A N 1
ATOM 602 C CA . TRP A 1 84 ? -6.910 -1.891 -4.005 1.00 89.38 84 TRP A CA 1
ATOM 603 C C . TRP A 1 84 ? -7.231 -0.638 -3.186 1.00 89.38 84 TRP A C 1
ATOM 605 O O . TRP A 1 84 ? -7.830 -0.742 -2.118 1.00 89.38 84 TRP A O 1
ATOM 615 N N . ARG A 1 85 ? -6.956 0.553 -3.735 1.00 88.38 85 ARG A N 1
ATOM 616 C CA . ARG A 1 85 ? -7.321 1.836 -3.115 1.00 88.38 85 ARG A CA 1
ATOM 617 C C . ARG A 1 85 ? -8.818 1.921 -2.820 1.00 88.38 85 ARG A C 1
ATOM 619 O O . ARG A 1 85 ? -9.207 2.366 -1.745 1.00 88.38 85 ARG A O 1
ATOM 626 N N . GLY A 1 86 ? -9.652 1.506 -3.775 1.00 86.56 86 GLY A N 1
ATOM 627 C CA . GLY A 1 86 ? -11.104 1.475 -3.606 1.00 86.56 86 GLY A CA 1
ATOM 628 C C . GLY A 1 86 ? -11.547 0.559 -2.465 1.00 86.56 86 GLY A C 1
ATOM 629 O O . GLY A 1 86 ? -12.425 0.938 -1.705 1.00 86.56 86 GLY A O 1
ATOM 630 N N . SER A 1 87 ? -10.911 -0.606 -2.312 1.00 84.50 87 SER A N 1
ATOM 631 C CA . SER A 1 87 ? -11.202 -1.534 -1.213 1.00 84.50 87 SER A CA 1
ATOM 632 C C . SER A 1 87 ? -10.734 -1.017 0.146 1.00 84.50 87 SER A C 1
ATOM 634 O O . SER A 1 87 ? -11.412 -1.247 1.138 1.00 84.50 87 SER A O 1
ATOM 636 N N . ALA A 1 88 ? -9.579 -0.350 0.205 1.00 82.56 88 ALA A N 1
ATOM 637 C CA . ALA A 1 88 ? -9.013 0.141 1.458 1.00 82.56 88 ALA A CA 1
ATOM 638 C C . ALA A 1 88 ? -9.745 1.384 1.996 1.00 82.56 88 ALA A C 1
ATOM 640 O O . ALA A 1 88 ? -9.846 1.559 3.204 1.00 82.56 88 ALA A O 1
ATOM 641 N N . LEU A 1 89 ? -10.239 2.259 1.111 1.00 82.25 89 LEU A N 1
ATOM 642 C CA . LEU A 1 89 ? -10.865 3.534 1.494 1.00 82.25 89 LEU A CA 1
ATOM 643 C C . LEU A 1 89 ? -12.402 3.507 1.550 1.00 82.25 89 LEU A C 1
ATOM 645 O O . LEU A 1 89 ? -12.992 4.526 1.923 1.00 82.25 89 LEU A O 1
ATOM 649 N N . ALA A 1 90 ? -13.039 2.401 1.154 1.00 81.44 90 ALA A N 1
ATOM 650 C CA . ALA A 1 90 ? -14.484 2.201 1.296 1.00 81.44 90 ALA A CA 1
ATOM 651 C C . ALA A 1 90 ? -14.880 2.139 2.781 1.00 81.44 90 ALA A C 1
ATOM 653 O O . ALA A 1 90 ? -15.801 2.893 3.178 1.00 81.44 90 ALA A O 1
#

Sequence (90 aa):
MLLDIGDTASAVELTGYACGSAGKESPALLMAWLLAGHGEALAANGDRDASAQAFDRALGLMAKCPAGEDVPYLVFDQNHLTRWRGSALA

Organism: NCBI:txid173560

pLDDT: mean 82.6, std 11.52, range [51.41, 95.25]